Protein AF-A0A1S2L149-F1 (afdb_monomer_lite)

Sequence (132 aa):
MSFYVQAHRLEKPKQAYPTKEELATLILNGNDSEHNSLVIDFDGKAHLIPLKGRMPNSLTGYAVRFETFGAENGYVGTEKSLNHLDHTYQCLLEGWLDHLVYGSTSYRDYSENEFTVEELLKQIENEINKYN

Foldseek 3Di:
DDDDDFADDQAFQLDLAEDLVLVVVQQQPDDLQFKWKWFAAPSRYIHIHGCVVHDLVVDDRTQEIEDIRHRPPLCGNDPVVCPCSLFRRQQRLVSVLCCLVPRHRYYGHGHPPPDDPVVSSVSSVVSSVVHD

Secondary structure (DSSP, 8-state):
----------S--SSSS--HHHHHHHHHT--TTS-EEEEE-TTS-EEEEE-TT--GGG--S-SEEEEEE-TTSSSSSSGGGGGGHHHHHHHHHHHHHHHHHH---EEESS---SS-HHHHHHHHHHHHTT--

pLDDT: mean 90.54, std 8.72, range [52.78, 97.62]

Radius of gyration: 14.85 Å; chains: 1; bounding box: 51×28×38 Å

Structure (mmCIF, N/CA/C/O backbone):
data_AF-A0A1S2L149-F1
#
_entry.id   AF-A0A1S2L149-F1
#
loop_
_atom_site.group_PDB
_atom_site.id
_atom_site.type_symbol
_atom_site.label_atom_id
_atom_site.label_alt_id
_atom_site.label_comp_id
_atom_site.label_asym_id
_atom_site.label_entity_id
_atom_site.label_seq_id
_atom_site.pdbx_PDB_ins_code
_atom_site.Cartn_x
_atom_site.Cartn_y
_atom_site.Cartn_z
_atom_site.occupancy
_atom_site.B_iso_or_equiv
_atom_site.auth_seq_id
_atom_site.auth_comp_id
_atom_site.auth_asym_id
_atom_site.auth_atom_id
_atom_site.pdbx_PDB_model_num
ATOM 1 N N . MET A 1 1 ? -34.639 -2.900 -8.632 1.00 52.78 1 MET A N 1
ATOM 2 C CA . MET A 1 1 ? -34.197 -2.757 -7.232 1.00 52.78 1 MET A CA 1
ATOM 3 C C . MET A 1 1 ? -32.867 -3.478 -7.131 1.00 52.78 1 MET A C 1
ATOM 5 O O . MET A 1 1 ? -32.844 -4.692 -7.272 1.00 52.78 1 MET A O 1
ATOM 9 N N . SER A 1 2 ? -31.768 -2.736 -7.074 1.00 69.06 2 SER A N 1
ATOM 10 C CA . SER A 1 2 ? -30.414 -3.276 -6.927 1.00 69.06 2 SER A CA 1
ATOM 11 C C . SER A 1 2 ? -30.057 -3.288 -5.443 1.00 69.06 2 SER A C 1
ATOM 13 O O . SER A 1 2 ? -30.358 -2.331 -4.734 1.00 69.06 2 SER A O 1
ATOM 15 N N . PHE A 1 3 ? -29.451 -4.371 -4.966 1.00 61.25 3 PHE A N 1
ATOM 16 C CA . PHE A 1 3 ? -28.804 -4.414 -3.657 1.00 61.25 3 PHE A CA 1
ATOM 17 C C . PHE A 1 3 ? -27.294 -4.525 -3.875 1.00 61.25 3 PHE A C 1
ATOM 19 O O . PHE A 1 3 ? -26.854 -5.144 -4.844 1.00 61.25 3 PHE A O 1
ATOM 26 N N . TYR A 1 4 ? -26.517 -3.907 -2.990 1.00 60.16 4 TYR A N 1
ATOM 27 C CA . TYR A 1 4 ? -25.062 -4.008 -2.979 1.00 60.16 4 TYR A CA 1
ATOM 28 C C . TYR A 1 4 ? -24.659 -4.864 -1.784 1.00 60.16 4 TYR A C 1
ATOM 30 O O . TYR A 1 4 ? -25.157 -4.672 -0.676 1.00 60.16 4 TYR A O 1
ATOM 38 N N . VAL A 1 5 ? -23.800 -5.849 -2.028 1.00 63.09 5 VAL A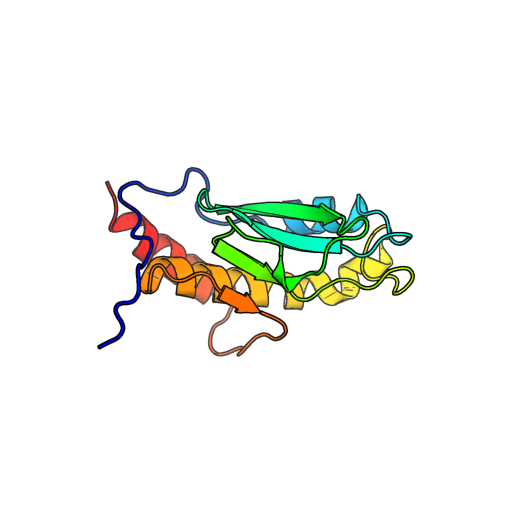 N 1
ATOM 39 C CA . VAL A 1 5 ? -23.187 -6.658 -0.974 1.00 63.09 5 VAL A CA 1
ATOM 40 C C . VAL A 1 5 ? -21.897 -5.957 -0.578 1.00 63.09 5 VAL A C 1
ATOM 42 O O . VAL A 1 5 ? -21.037 -5.735 -1.428 1.00 63.09 5 VAL A O 1
ATOM 45 N N . GLN A 1 6 ? -21.780 -5.599 0.697 1.00 65.94 6 GLN A N 1
ATOM 46 C CA . GLN A 1 6 ? -20.625 -4.904 1.250 1.00 65.94 6 GLN A CA 1
ATOM 47 C C . GLN A 1 6 ? -19.926 -5.822 2.243 1.00 65.94 6 GLN A C 1
ATOM 49 O O . GLN A 1 6 ? -20.566 -6.411 3.117 1.00 65.94 6 GLN A O 1
ATOM 54 N N . ALA A 1 7 ? -18.617 -5.991 2.072 1.00 63.06 7 ALA A N 1
ATOM 55 C CA . ALA A 1 7 ? -17.823 -6.740 3.027 1.00 63.06 7 ALA A CA 1
ATOM 56 C C . ALA A 1 7 ? -17.709 -5.906 4.308 1.00 63.06 7 ALA A C 1
ATOM 58 O O . ALA A 1 7 ? -17.254 -4.768 4.273 1.00 63.06 7 ALA A O 1
ATOM 59 N N . HIS A 1 8 ? -18.125 -6.466 5.439 1.00 67.06 8 HIS A N 1
ATOM 60 C CA . HIS A 1 8 ? -17.903 -5.851 6.742 1.00 67.06 8 HIS A CA 1
ATOM 61 C C . HIS A 1 8 ? -16.946 -6.713 7.549 1.00 67.06 8 HIS A C 1
ATOM 63 O O . HIS A 1 8 ? -17.108 -7.931 7.654 1.00 67.06 8 HIS A O 1
ATOM 69 N N . ARG A 1 9 ? -15.928 -6.057 8.100 1.00 79.31 9 ARG A N 1
ATOM 70 C CA . ARG A 1 9 ? -14.941 -6.673 8.974 1.00 79.31 9 ARG A CA 1
ATOM 71 C C . ARG A 1 9 ? -15.588 -7.004 10.322 1.00 79.31 9 ARG A C 1
ATOM 73 O O . ARG A 1 9 ? -16.294 -6.175 10.885 1.00 79.31 9 ARG A O 1
ATOM 80 N N . LEU A 1 10 ? -15.344 -8.213 10.825 1.00 81.06 10 LEU A N 1
ATOM 81 C CA . LEU A 1 10 ? -15.804 -8.656 12.151 1.00 81.06 10 LEU A CA 1
ATOM 82 C C . LEU A 1 10 ? -14.686 -8.624 13.202 1.00 81.06 10 LEU A C 1
ATOM 84 O O . LEU A 1 10 ? -14.963 -8.476 14.387 1.00 81.06 10 LEU A O 1
ATOM 88 N N . GLU A 1 11 ? -13.435 -8.741 12.760 1.00 87.50 11 GLU A N 1
ATOM 89 C CA . GLU A 1 11 ? -12.244 -8.888 13.602 1.00 87.50 11 GLU A CA 1
ATOM 90 C C . GLU A 1 11 ? -11.155 -7.916 13.149 1.00 87.50 11 GLU A C 1
ATOM 92 O O . GLU A 1 11 ? -11.096 -7.561 11.968 1.00 87.50 11 GLU A O 1
ATOM 97 N N . LYS A 1 12 ? -10.257 -7.513 14.054 1.00 90.12 12 LYS A N 1
ATOM 98 C CA . LYS A 1 12 ? -9.112 -6.661 13.695 1.00 90.12 12 LYS A CA 1
ATOM 99 C C . LYS A 1 12 ? -8.282 -7.270 12.552 1.00 90.12 12 LYS A C 1
ATOM 101 O O . LYS A 1 12 ? -8.097 -8.487 12.515 1.00 90.12 12 LYS A O 1
ATOM 106 N N . PRO A 1 13 ? -7.754 -6.449 11.622 1.00 92.12 13 PRO A N 1
ATOM 107 C CA . PRO A 1 13 ? -6.775 -6.939 10.661 1.00 92.12 13 PRO A CA 1
ATOM 108 C C . PRO A 1 13 ? -5.540 -7.456 11.410 1.00 92.12 13 PRO A C 1
ATOM 110 O O . PRO A 1 13 ? -5.158 -6.910 12.448 1.00 92.12 13 PRO A O 1
ATOM 113 N N . LYS A 1 14 ? -4.906 -8.510 10.889 1.00 93.44 14 LYS A N 1
ATOM 114 C CA . LYS A 1 14 ? -3.701 -9.087 11.514 1.00 93.44 14 LYS A CA 1
ATOM 115 C C . LYS A 1 14 ? -2.544 -8.096 11.559 1.00 93.44 14 LYS A C 1
ATOM 117 O O . LYS A 1 14 ? -1.718 -8.157 12.466 1.00 93.44 14 LYS A O 1
ATOM 122 N N . GLN A 1 15 ? -2.491 -7.210 10.574 1.00 94.12 15 GLN A N 1
ATOM 123 C CA . GLN A 1 15 ? -1.558 -6.106 10.492 1.00 94.12 15 GLN A CA 1
ATOM 124 C C . GLN A 1 15 ? -2.349 -4.802 10.412 1.00 94.12 15 GLN A C 1
ATOM 126 O O . GLN A 1 15 ? -3.294 -4.690 9.638 1.00 94.12 15 GLN A O 1
ATOM 131 N N . ALA A 1 16 ? -1.982 -3.807 11.222 1.00 93.44 16 ALA A N 1
ATOM 132 C CA . ALA A 1 16 ? -2.744 -2.564 11.257 1.00 93.44 16 ALA A CA 1
ATOM 133 C C . ALA A 1 16 ? -2.677 -1.809 9.921 1.00 93.44 16 ALA A C 1
ATOM 135 O O . ALA A 1 16 ? -3.686 -1.315 9.427 1.00 93.44 16 ALA A O 1
ATOM 136 N N . TYR A 1 17 ? -1.486 -1.750 9.335 1.00 95.56 17 TYR A N 1
ATOM 137 C CA . TYR A 1 17 ? -1.205 -1.167 8.030 1.00 95.56 17 TYR A CA 1
ATOM 138 C C . TYR A 1 17 ? 0.166 -1.669 7.549 1.00 95.56 17 TYR A C 1
ATOM 140 O O . TYR A 1 17 ? 1.003 -2.045 8.383 1.00 95.56 17 TYR A O 1
ATOM 148 N N . PRO A 1 18 ? 0.424 -1.688 6.231 1.00 95.88 18 PRO A N 1
ATOM 149 C CA . PRO A 1 18 ? 1.751 -1.989 5.705 1.00 95.88 18 PRO A CA 1
ATOM 150 C C . PRO A 1 18 ? 2.748 -0.899 6.102 1.00 95.88 18 PRO A C 1
ATOM 152 O O . PRO A 1 18 ? 2.376 0.270 6.175 1.00 95.88 18 PRO A O 1
ATOM 155 N N . THR A 1 19 ? 4.011 -1.251 6.345 1.00 96.69 19 THR A N 1
ATOM 156 C CA . THR A 1 19 ? 5.051 -0.239 6.588 1.00 96.69 19 THR A CA 1
ATOM 157 C C . THR A 1 19 ? 5.623 0.297 5.278 1.00 96.69 19 THR A C 1
ATOM 159 O O . THR A 1 19 ? 5.550 -0.339 4.220 1.00 96.69 19 THR A O 1
ATOM 162 N N . LYS A 1 20 ? 6.243 1.478 5.336 1.00 96.31 20 LYS A N 1
ATOM 163 C CA . LYS A 1 20 ? 6.904 2.068 4.168 1.00 96.31 20 LYS A CA 1
ATOM 164 C C . LYS A 1 20 ? 8.094 1.218 3.708 1.00 96.31 20 LYS A C 1
ATOM 166 O O . LYS A 1 20 ? 8.330 1.083 2.510 1.00 96.31 20 LYS A O 1
ATOM 171 N N . GLU A 1 21 ? 8.809 0.598 4.644 1.00 96.50 21 GLU A N 1
ATOM 172 C CA . GLU A 1 21 ? 9.931 -0.308 4.380 1.00 96.50 21 GLU A CA 1
ATOM 173 C C . GLU A 1 21 ? 9.475 -1.615 3.716 1.00 96.50 21 GLU A C 1
ATOM 175 O O . GLU A 1 21 ? 10.147 -2.121 2.813 1.00 96.50 21 GLU A O 1
ATOM 180 N N . GLU A 1 22 ? 8.321 -2.156 4.123 1.00 96.69 22 GLU A N 1
ATOM 181 C CA . GLU A 1 22 ? 7.702 -3.309 3.463 1.00 96.69 22 GLU A CA 1
ATOM 182 C C . GLU A 1 22 ? 7.350 -2.978 2.011 1.00 96.69 22 GLU A C 1
ATOM 184 O O . GLU A 1 22 ? 7.704 -3.739 1.108 1.00 96.69 22 GLU A O 1
ATOM 189 N N . LEU A 1 23 ? 6.731 -1.819 1.763 1.00 96.56 23 LEU A N 1
ATOM 190 C CA . LEU A 1 23 ? 6.446 -1.344 0.405 1.00 96.56 23 LEU A CA 1
ATOM 191 C C . LEU A 1 23 ? 7.717 -1.175 -0.425 1.00 96.56 23 LEU A C 1
ATOM 193 O O . LEU A 1 23 ? 7.759 -1.636 -1.564 1.00 96.56 23 LEU A O 1
ATOM 197 N N . ALA A 1 24 ? 8.751 -0.545 0.136 1.00 96.88 24 ALA A N 1
ATOM 198 C CA . ALA A 1 24 ? 10.026 -0.370 -0.549 1.00 96.88 24 ALA A CA 1
ATOM 199 C C . ALA A 1 24 ? 10.6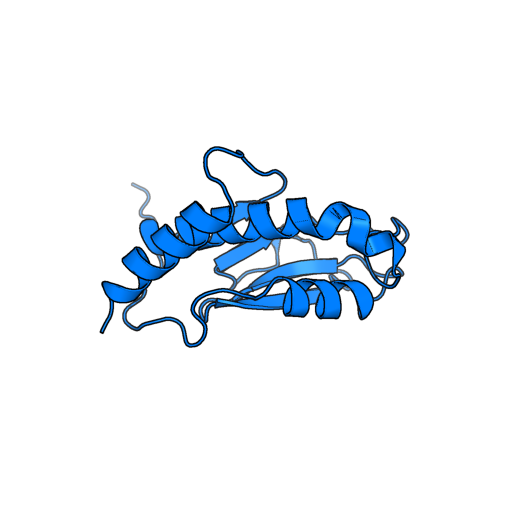16 -1.728 -0.947 1.00 96.88 24 ALA A C 1
ATOM 201 O O . ALA A 1 24 ? 11.008 -1.926 -2.093 1.00 96.88 24 ALA A O 1
ATOM 202 N N . THR A 1 25 ? 10.589 -2.698 -0.031 1.00 97.00 25 THR A N 1
ATOM 203 C CA . THR A 1 25 ? 11.070 -4.063 -0.279 1.00 97.00 25 THR A CA 1
ATOM 204 C C . THR A 1 25 ? 10.270 -4.752 -1.385 1.00 97.00 25 THR A C 1
ATOM 206 O O . THR A 1 25 ? 10.851 -5.408 -2.248 1.00 97.00 25 THR A O 1
ATOM 209 N N . LEU A 1 26 ? 8.942 -4.601 -1.396 1.00 97.06 26 LEU A N 1
ATOM 210 C CA . LEU A 1 26 ? 8.082 -5.148 -2.448 1.00 97.06 26 LEU A CA 1
ATOM 211 C C . LEU A 1 26 ? 8.392 -4.525 -3.814 1.00 97.06 26 LEU A C 1
ATOM 213 O O . LEU A 1 26 ? 8.527 -5.256 -4.792 1.00 97.06 26 LEU A O 1
ATOM 217 N N . ILE A 1 27 ? 8.537 -3.199 -3.873 1.00 96.00 27 ILE A N 1
ATOM 218 C CA . ILE A 1 27 ? 8.838 -2.455 -5.103 1.00 96.00 27 ILE A CA 1
ATOM 219 C C . ILE A 1 27 ? 10.219 -2.839 -5.643 1.00 96.00 27 ILE A C 1
ATOM 221 O O . ILE A 1 27 ? 10.339 -3.143 -6.828 1.00 96.00 27 ILE A O 1
ATOM 225 N N . LEU A 1 28 ? 11.248 -2.885 -4.790 1.00 96.25 28 LEU A N 1
ATOM 226 C CA . LEU A 1 28 ? 12.613 -3.261 -5.178 1.00 96.25 28 LEU A CA 1
ATOM 227 C C . LEU A 1 28 ? 12.705 -4.701 -5.687 1.00 96.25 28 LEU A C 1
ATOM 229 O O . LEU A 1 28 ? 13.441 -4.970 -6.631 1.00 96.25 28 LEU A O 1
ATOM 233 N N . ASN A 1 29 ? 11.945 -5.619 -5.089 1.00 95.44 29 ASN A N 1
ATOM 234 C CA . ASN A 1 29 ? 11.913 -7.024 -5.499 1.00 95.44 29 ASN A CA 1
ATOM 235 C C . ASN A 1 29 ? 10.970 -7.292 -6.686 1.00 95.44 29 ASN A C 1
ATOM 237 O O . ASN A 1 29 ? 10.828 -8.442 -7.109 1.00 95.44 29 ASN A O 1
ATOM 241 N N . GLY A 1 30 ? 10.295 -6.263 -7.204 1.00 93.88 30 GLY A N 1
ATOM 242 C CA . GLY A 1 30 ? 9.383 -6.389 -8.333 1.00 93.88 30 GLY A CA 1
ATOM 243 C C . GLY A 1 30 ? 10.096 -6.687 -9.651 1.00 93.88 30 GLY A C 1
ATOM 244 O O . GLY A 1 30 ? 11.251 -6.325 -9.859 1.00 93.88 30 GLY A O 1
ATOM 245 N N . ASN A 1 31 ? 9.387 -7.343 -10.569 1.00 93.44 31 ASN A N 1
ATOM 246 C CA . ASN A 1 31 ? 9.887 -7.617 -11.912 1.00 93.44 31 ASN A CA 1
ATOM 247 C C . ASN A 1 31 ? 9.317 -6.596 -12.904 1.00 93.44 31 ASN A C 1
ATOM 249 O O . ASN A 1 31 ? 8.151 -6.698 -13.281 1.00 93.44 31 ASN A O 1
ATOM 253 N N . ASP A 1 32 ? 10.148 -5.657 -13.354 1.00 94.19 32 ASP A N 1
ATOM 254 C CA . ASP A 1 32 ? 9.742 -4.591 -14.282 1.00 94.19 32 ASP A CA 1
ATOM 255 C C . ASP A 1 32 ? 9.438 -5.103 -15.698 1.00 94.19 32 ASP A C 1
ATOM 257 O O . ASP A 1 32 ? 8.779 -4.421 -16.464 1.00 94.19 32 ASP A O 1
ATOM 261 N N . SER A 1 33 ? 9.835 -6.328 -16.064 1.00 93.12 33 SER A N 1
ATOM 262 C CA . SER A 1 33 ? 9.430 -6.916 -17.358 1.00 93.12 33 SER A CA 1
ATOM 263 C C . SER A 1 33 ? 7.954 -7.342 -17.408 1.00 93.12 33 SER A C 1
ATOM 265 O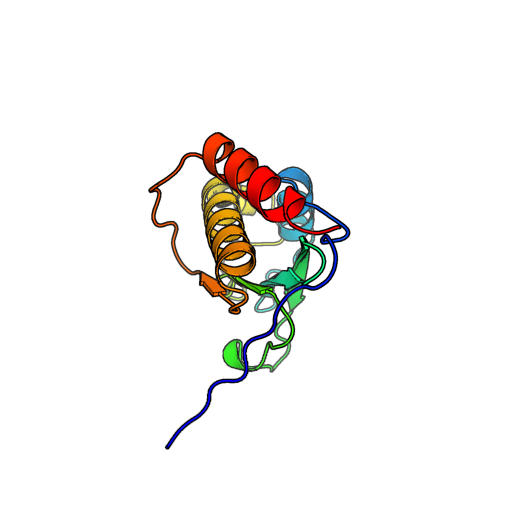 O . SER A 1 33 ? 7.457 -7.757 -18.455 1.00 93.12 33 SER A O 1
ATOM 267 N N . GLU A 1 34 ? 7.240 -7.258 -16.283 1.00 92.94 34 GLU A N 1
ATOM 268 C CA . GLU A 1 34 ? 5.830 -7.611 -16.163 1.00 92.94 34 GLU A CA 1
ATOM 269 C C . GLU A 1 34 ? 5.009 -6.405 -15.692 1.00 92.94 34 GLU A C 1
ATOM 271 O O . GLU A 1 34 ? 5.497 -5.519 -14.996 1.00 92.94 34 GLU A O 1
ATOM 276 N N . HIS A 1 35 ? 3.720 -6.385 -16.033 1.00 94.25 35 HIS A N 1
ATOM 277 C CA . HIS A 1 35 ? 2.784 -5.471 -15.386 1.00 94.25 35 HIS A CA 1
ATOM 278 C C . HIS A 1 35 ? 2.564 -5.920 -13.941 1.00 94.25 35 HIS A C 1
ATOM 280 O O . HIS A 1 35 ? 2.260 -7.092 -13.708 1.00 94.25 35 HIS A O 1
ATOM 286 N N . ASN A 1 36 ? 2.654 -5.003 -12.983 1.00 95.44 36 ASN A N 1
ATOM 287 C CA . ASN A 1 36 ? 2.478 -5.304 -11.564 1.00 95.44 36 ASN A CA 1
ATOM 288 C C . ASN A 1 36 ? 1.341 -4.469 -10.969 1.00 95.44 36 ASN A C 1
ATOM 290 O O . ASN A 1 36 ? 1.119 -3.328 -11.363 1.00 95.44 36 ASN A O 1
ATOM 294 N N . SER A 1 37 ? 0.626 -5.025 -9.996 1.00 95.50 37 SER A N 1
ATOM 295 C CA . SER A 1 37 ? -0.361 -4.296 -9.203 1.00 95.50 37 SER A CA 1
ATOM 296 C C . SER A 1 37 ? -0.003 -4.406 -7.731 1.00 95.50 37 SER A C 1
ATOM 298 O O . SER A 1 37 ? 0.150 -5.507 -7.199 1.00 95.50 37 SER A O 1
ATOM 300 N N . LEU A 1 38 ? 0.150 -3.254 -7.088 1.00 96.81 38 LEU A N 1
ATOM 301 C CA . LEU A 1 38 ? 0.347 -3.165 -5.652 1.00 96.81 38 LEU A CA 1
ATOM 302 C C . LEU A 1 38 ? -1.021 -3.171 -4.966 1.00 96.81 38 LEU A C 1
ATOM 304 O O . LEU A 1 38 ? -1.910 -2.400 -5.326 1.00 96.81 38 LEU A O 1
ATOM 308 N N . VAL A 1 39 ? -1.203 -4.068 -4.004 1.00 96.88 39 VAL A N 1
ATOM 309 C CA . VAL A 1 39 ? -2.488 -4.290 -3.332 1.00 96.88 39 VAL A CA 1
ATOM 310 C C . VAL A 1 39 ? -2.320 -4.388 -1.825 1.00 96.88 39 VAL A C 1
ATOM 312 O O . VAL A 1 39 ? -1.262 -4.796 -1.353 1.00 96.88 39 VAL A O 1
ATOM 315 N N . ILE A 1 40 ? -3.381 -4.075 -1.082 1.00 97.12 40 ILE A N 1
ATOM 316 C CA . ILE A 1 40 ? -3.515 -4.400 0.344 1.00 97.12 40 ILE A CA 1
ATOM 317 C C . ILE A 1 40 ? -4.611 -5.451 0.479 1.00 97.12 40 ILE A C 1
ATOM 319 O O . ILE A 1 40 ? -5.724 -5.265 -0.020 1.00 97.12 40 ILE A O 1
ATOM 323 N N . ASP A 1 41 ? -4.300 -6.575 1.117 1.00 95.00 41 ASP A N 1
ATOM 324 C CA . ASP A 1 41 ? -5.287 -7.612 1.408 1.00 95.00 41 ASP A CA 1
ATOM 325 C C . ASP A 1 41 ? -6.227 -7.221 2.562 1.00 95.00 41 ASP A C 1
ATOM 327 O O . ASP A 1 41 ? -6.078 -6.191 3.217 1.00 95.00 41 ASP A O 1
ATOM 331 N N . PHE A 1 42 ? -7.231 -8.053 2.832 1.00 93.19 42 PHE A N 1
ATOM 332 C CA . PHE A 1 42 ? -8.148 -7.803 3.944 1.00 93.19 42 PHE A CA 1
ATOM 333 C C . PHE A 1 42 ? -7.508 -7.999 5.328 1.00 93.19 42 PHE A C 1
ATOM 335 O O . PHE A 1 42 ? -8.177 -7.750 6.322 1.00 93.19 42 PHE A O 1
ATOM 342 N N . ASP A 1 43 ? -6.251 -8.411 5.444 1.00 93.75 43 ASP A N 1
ATOM 343 C CA . ASP A 1 43 ? -5.534 -8.507 6.718 1.00 93.75 43 ASP A CA 1
ATOM 344 C C . ASP A 1 43 ? -4.573 -7.326 6.940 1.00 93.75 43 ASP A C 1
ATOM 346 O O . ASP A 1 43 ? -3.875 -7.304 7.955 1.00 93.75 43 ASP A O 1
ATOM 350 N N . GLY A 1 44 ? -4.575 -6.334 6.039 1.00 94.06 44 GLY A N 1
ATOM 351 C CA . GLY A 1 44 ? -3.758 -5.123 6.134 1.00 94.06 44 GLY A CA 1
ATOM 352 C C . GLY A 1 44 ? -2.331 -5.296 5.614 1.00 94.06 44 GLY A C 1
ATOM 353 O O . GLY A 1 44 ? -1.490 -4.430 5.849 1.00 94.06 44 GLY A O 1
ATOM 354 N N . LYS A 1 45 ? -2.038 -6.393 4.906 1.00 96.56 45 LYS A N 1
ATOM 355 C CA . LYS A 1 45 ? -0.710 -6.668 4.353 1.00 96.56 45 LYS A CA 1
ATOM 356 C C . LYS A 1 45 ? -0.621 -6.249 2.888 1.00 96.56 45 LYS A C 1
ATOM 358 O O . LYS A 1 45 ? -1.507 -6.551 2.085 1.00 96.56 45 LYS A O 1
ATOM 363 N N . ALA A 1 46 ? 0.482 -5.589 2.533 1.00 97.62 46 ALA A N 1
ATOM 364 C CA . ALA A 1 46 ? 0.776 -5.218 1.155 1.00 97.62 46 ALA A CA 1
ATOM 365 C C . ALA A 1 46 ? 1.370 -6.387 0.352 1.00 97.62 46 ALA A C 1
ATOM 367 O O . ALA A 1 46 ? 2.171 -7.174 0.863 1.00 97.62 46 ALA A O 1
ATOM 368 N N . HIS A 1 47 ? 1.013 -6.466 -0.931 1.00 97.38 47 HIS A N 1
ATOM 369 C CA . HIS A 1 47 ? 1.554 -7.434 -1.886 1.00 97.38 47 HIS A CA 1
ATOM 370 C C . HIS A 1 47 ? 1.777 -6.780 -3.245 1.00 97.38 47 HIS A C 1
ATOM 372 O O . HIS A 1 47 ? 0.967 -5.966 -3.684 1.00 97.38 47 HIS A O 1
ATOM 378 N N . LEU A 1 48 ? 2.833 -7.192 -3.944 1.00 96.75 48 LEU A N 1
ATOM 379 C CA . LEU A 1 48 ? 3.048 -6.849 -5.347 1.00 96.75 48 LEU A CA 1
ATOM 380 C C . LEU A 1 48 ? 2.681 -8.056 -6.216 1.00 96.75 48 LEU A C 1
ATOM 382 O O . LEU A 1 48 ? 3.340 -9.094 -6.158 1.00 96.75 48 LEU A O 1
ATOM 386 N N . ILE A 1 49 ? 1.600 -7.936 -6.988 1.00 95.94 49 ILE A N 1
ATOM 387 C CA . ILE A 1 49 ? 1.038 -9.036 -7.773 1.00 95.94 49 ILE A CA 1
ATOM 388 C C . ILE A 1 49 ? 1.343 -8.834 -9.262 1.00 95.94 49 ILE A C 1
ATOM 390 O O . ILE A 1 49 ? 0.884 -7.847 -9.842 1.00 95.94 49 ILE A O 1
ATOM 394 N N . PRO A 1 50 ? 2.037 -9.774 -9.924 1.00 94.44 50 PRO A N 1
ATOM 395 C CA . PRO A 1 50 ? 2.236 -9.712 -11.364 1.00 94.44 50 PRO A CA 1
ATOM 396 C C . PRO A 1 50 ? 0.943 -10.053 -12.119 1.00 94.44 50 PRO A C 1
ATOM 398 O O . PRO A 1 50 ? 0.276 -11.058 -11.853 1.00 94.44 50 PRO A O 1
ATOM 401 N N . LEU A 1 51 ? 0.600 -9.247 -13.121 1.00 91.94 51 LEU A N 1
ATOM 402 C CA . LEU A 1 51 ? -0.637 -9.335 -13.900 1.00 91.94 51 LEU A CA 1
ATOM 403 C C . LEU A 1 51 ? -0.503 -10.229 -15.144 1.00 91.94 51 LEU A C 1
ATOM 405 O O . LEU A 1 51 ? -1.120 -9.943 -16.163 1.00 91.94 51 LEU A O 1
ATOM 409 N N . LYS A 1 52 ? 0.285 -11.312 -15.084 1.00 88.12 52 LYS A N 1
ATOM 410 C CA . LYS A 1 52 ? 0.620 -12.241 -16.193 1.00 88.12 52 LYS A CA 1
ATOM 411 C C . LYS A 1 52 ? -0.578 -12.618 -17.089 1.00 88.12 52 LYS A C 1
ATOM 413 O O . LYS A 1 52 ? -1.245 -13.624 -16.850 1.00 88.12 52 LYS A O 1
ATOM 418 N N . GLY A 1 53 ? -0.863 -11.813 -18.114 1.00 78.81 53 GLY A N 1
ATOM 419 C CA . GLY A 1 53 ? -2.020 -11.983 -19.003 1.00 78.81 53 GLY A CA 1
ATOM 420 C C . GLY A 1 53 ? -3.396 -11.738 -18.359 1.00 78.81 53 GLY A C 1
ATOM 421 O O . GLY A 1 53 ? -4.412 -12.101 -18.949 1.00 78.81 53 GLY A O 1
ATOM 422 N N . ARG A 1 54 ? -3.458 -11.148 -17.160 1.00 84.31 54 ARG A N 1
ATOM 423 C CA . ARG A 1 54 ? -4.701 -10.799 -16.457 1.00 84.31 54 ARG A CA 1
ATOM 424 C C . ARG A 1 54 ? -5.002 -9.319 -16.636 1.00 84.31 54 ARG A C 1
ATOM 426 O O . ARG A 1 54 ? -4.119 -8.478 -16.508 1.00 84.31 54 ARG A O 1
ATOM 433 N N . MET A 1 55 ? -6.270 -8.985 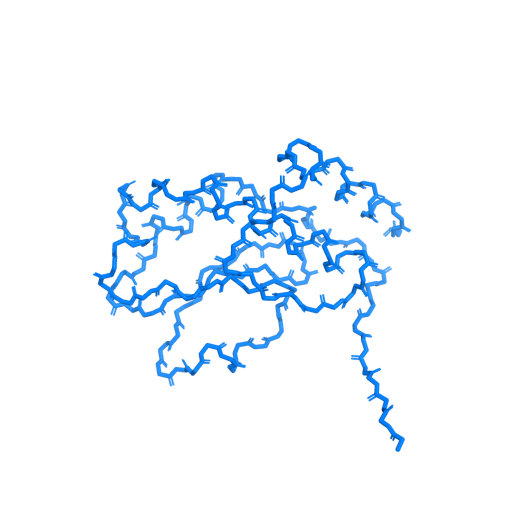-16.861 1.00 85.00 55 MET A N 1
ATOM 434 C CA . MET A 1 55 ? -6.692 -7.584 -16.831 1.00 85.00 55 MET A CA 1
ATOM 435 C C . MET A 1 55 ? -6.601 -7.050 -15.391 1.00 85.00 55 MET A C 1
ATOM 437 O O . MET A 1 55 ? -7.064 -7.748 -14.486 1.00 85.00 55 MET A O 1
ATOM 441 N N . PRO A 1 56 ? -6.112 -5.822 -15.145 1.00 83.44 56 PRO A N 1
ATOM 442 C CA . PRO A 1 56 ? -6.040 -5.254 -13.792 1.00 83.44 56 PRO A CA 1
ATOM 443 C C . PRO A 1 56 ? -7.377 -5.304 -13.035 1.00 83.44 56 PRO A C 1
ATOM 445 O O . PRO A 1 56 ? -7.435 -5.639 -11.855 1.00 83.44 56 PRO A O 1
ATOM 448 N N . ASN A 1 57 ? -8.482 -5.074 -13.751 1.00 82.19 57 ASN A N 1
ATOM 449 C CA . ASN A 1 57 ? -9.841 -5.096 -13.203 1.00 82.19 57 ASN A CA 1
ATOM 450 C C . ASN A 1 57 ? -10.339 -6.494 -12.806 1.00 82.19 57 ASN A C 1
ATOM 452 O O . ASN A 1 57 ? -11.354 -6.600 -12.127 1.00 82.19 57 ASN A O 1
ATOM 456 N N . SER A 1 58 ? -9.635 -7.556 -13.206 1.00 86.00 58 SER A N 1
ATOM 457 C CA . SER A 1 58 ? -9.940 -8.928 -12.778 1.00 86.00 58 SER A CA 1
ATOM 458 C C . SER A 1 58 ? -9.320 -9.288 -11.423 1.00 86.00 58 SER A C 1
ATOM 460 O O . SER A 1 58 ? -9.641 -10.336 -10.866 1.00 86.00 58 SER A O 1
ATOM 462 N N . LEU A 1 59 ? -8.440 -8.436 -10.880 1.00 88.00 59 LEU A N 1
ATOM 463 C CA . LEU A 1 59 ? -7.824 -8.640 -9.575 1.00 88.00 59 LEU A CA 1
ATOM 464 C C . LEU A 1 59 ? -8.823 -8.277 -8.464 1.00 88.00 59 LEU A C 1
ATOM 466 O O . LEU A 1 59 ? -9.014 -7.108 -8.136 1.00 88.00 59 LEU A O 1
ATOM 470 N N . THR A 1 60 ? -9.482 -9.297 -7.917 1.00 86.94 60 THR A N 1
ATOM 471 C CA . THR A 1 60 ? -10.458 -9.200 -6.818 1.00 86.94 60 THR A CA 1
ATOM 472 C C . THR A 1 60 ? -9.911 -9.821 -5.534 1.00 86.94 60 THR A C 1
ATOM 474 O O . THR A 1 60 ? -8.972 -10.610 -5.588 1.00 86.94 60 THR A O 1
ATOM 477 N N . GLY A 1 61 ? -10.551 -9.553 -4.393 1.00 88.06 61 GLY A N 1
ATOM 478 C CA . GLY A 1 61 ? -10.169 -10.159 -3.109 1.00 88.06 61 GLY A CA 1
ATOM 479 C C . GLY A 1 61 ? -9.122 -9.362 -2.327 1.00 88.06 61 GLY A C 1
ATOM 480 O O . GLY A 1 61 ? -8.455 -9.917 -1.460 1.00 88.06 61 GLY A O 1
ATOM 481 N N . TYR A 1 62 ? -8.995 -8.072 -2.634 1.00 93.31 62 TYR A N 1
ATOM 482 C CA . TYR A 1 62 ? -8.103 -7.138 -1.960 1.00 93.31 62 TYR A CA 1
ATOM 483 C C . TYR A 1 62 ? -8.899 -5.920 -1.498 1.00 93.31 62 TYR A C 1
ATOM 485 O O . TYR A 1 62 ? -9.848 -5.508 -2.168 1.00 93.31 62 TYR A O 1
ATOM 493 N N . ALA A 1 63 ? -8.510 -5.361 -0.358 1.00 94.00 63 ALA A N 1
ATOM 494 C CA . ALA A 1 63 ? -9.099 -4.155 0.200 1.00 94.00 63 ALA A CA 1
ATOM 495 C C . ALA A 1 63 ? -8.732 -2.922 -0.627 1.00 94.00 63 ALA A C 1
ATOM 497 O O . ALA A 1 63 ? -9.591 -2.090 -0.906 1.00 94.00 63 ALA A O 1
ATOM 498 N N . VAL A 1 64 ? -7.473 -2.836 -1.057 1.00 95.75 64 VAL A N 1
ATOM 499 C CA . VAL A 1 64 ? -6.959 -1.719 -1.855 1.00 95.75 64 VAL A CA 1
ATOM 500 C C . VAL A 1 64 ? -6.224 -2.262 -3.065 1.00 95.75 64 VAL A C 1
ATOM 502 O O . VAL A 1 64 ? -5.449 -3.212 -2.945 1.00 95.75 64 VAL A O 1
ATOM 505 N N . ARG A 1 65 ? -6.436 -1.638 -4.221 1.00 95.56 65 ARG A N 1
ATOM 506 C CA . ARG A 1 65 ? -5.637 -1.842 -5.428 1.00 95.56 65 ARG A CA 1
ATOM 507 C C . ARG A 1 65 ? -5.101 -0.500 -5.902 1.00 95.56 65 ARG A C 1
ATOM 509 O O . ARG A 1 65 ? -5.885 0.386 -6.233 1.00 95.56 65 ARG A O 1
ATOM 516 N N . PHE A 1 66 ? -3.786 -0.369 -5.966 1.00 95.50 66 PHE A N 1
ATOM 517 C CA . PHE A 1 66 ? -3.147 0.791 -6.567 1.00 95.50 66 PHE A CA 1
ATOM 518 C C . PHE A 1 66 ? -3.155 0.698 -8.102 1.00 95.50 66 PHE A C 1
ATOM 520 O O . PHE A 1 66 ? -3.469 -0.362 -8.668 1.00 95.50 66 PHE A O 1
ATOM 527 N N . GLU A 1 67 ? -2.812 1.790 -8.786 1.00 93.62 67 GLU A N 1
ATOM 528 C CA . GLU A 1 67 ? -2.638 1.776 -10.233 1.00 93.62 67 GLU A CA 1
ATOM 529 C C . GLU A 1 67 ? -1.644 0.692 -10.668 1.00 93.62 67 GLU A C 1
ATOM 531 O O . GLU A 1 67 ? -0.822 0.179 -9.902 1.00 93.62 67 GLU A O 1
ATOM 536 N N . THR A 1 68 ? -1.757 0.294 -11.931 1.00 94.06 68 THR A N 1
ATOM 537 C CA . THR A 1 68 ? -0.859 -0.715 -12.486 1.00 94.06 68 THR A CA 1
ATOM 538 C C . THR A 1 68 ? 0.498 -0.094 -12.772 1.00 94.06 68 THR A C 1
ATOM 540 O O . THR A 1 68 ? 0.599 0.821 -13.585 1.00 94.06 68 THR A O 1
ATOM 543 N N . PHE A 1 69 ? 1.553 -0.666 -12.202 1.00 94.69 69 PHE A N 1
ATOM 544 C CA . PHE A 1 69 ? 2.907 -0.418 -12.672 1.00 94.69 69 PHE A CA 1
ATOM 545 C C . PHE A 1 69 ? 3.074 -1.112 -14.026 1.00 94.69 69 PHE A C 1
ATOM 547 O O . PHE A 1 69 ? 3.000 -2.341 -14.135 1.00 94.69 69 PHE A O 1
ATOM 554 N N . GLY A 1 70 ? 3.200 -0.304 -15.077 1.00 92.25 70 GLY A N 1
ATOM 555 C CA . GLY A 1 70 ? 3.406 -0.763 -16.443 1.00 92.25 70 GLY A CA 1
ATOM 556 C C . GLY A 1 70 ? 4.720 -1.528 -16.585 1.00 92.25 70 GLY A C 1
ATOM 557 O O . GLY A 1 70 ? 5.699 -1.169 -15.947 1.00 92.25 70 GLY A O 1
ATOM 558 N N . ALA A 1 71 ? 4.755 -2.553 -17.435 1.00 92.81 71 ALA A N 1
ATOM 559 C CA . ALA A 1 71 ? 6.018 -3.191 -17.777 1.00 92.81 71 ALA A CA 1
ATOM 560 C C . ALA A 1 71 ? 6.973 -2.161 -18.407 1.00 92.81 71 ALA A C 1
ATOM 562 O O . ALA A 1 71 ? 6.540 -1.314 -19.194 1.00 92.81 71 ALA A O 1
ATOM 563 N N . GLU A 1 72 ? 8.252 -2.259 -18.056 1.00 92.56 72 GLU A N 1
ATOM 564 C CA . GLU A 1 72 ? 9.371 -1.453 -18.551 1.00 92.56 72 GLU A CA 1
ATOM 565 C C . GLU A 1 72 ? 9.251 0.049 -18.242 1.00 92.56 72 GLU A C 1
ATOM 567 O O . GLU A 1 72 ? 9.904 0.879 -18.880 1.00 92.56 72 GLU A O 1
ATOM 572 N N . ASN A 1 73 ? 8.416 0.428 -17.267 1.00 92.12 73 ASN A N 1
ATOM 573 C CA . ASN A 1 73 ? 8.238 1.826 -16.880 1.00 92.12 73 ASN A CA 1
ATOM 574 C C . ASN A 1 73 ? 9.218 2.271 -15.775 1.00 92.12 73 ASN A C 1
ATOM 576 O O . ASN A 1 73 ? 9.294 3.466 -15.479 1.00 92.12 73 ASN A O 1
ATOM 580 N N . GLY A 1 74 ? 9.970 1.341 -15.175 1.00 91.25 74 GLY A N 1
ATOM 581 C CA . GLY A 1 74 ? 10.951 1.613 -14.126 1.00 91.25 74 GLY A CA 1
ATOM 582 C C . GLY A 1 74 ? 10.351 1.887 -12.743 1.00 91.25 74 GLY A C 1
ATOM 583 O O . GLY A 1 74 ? 11.078 2.307 -11.837 1.00 91.25 74 GLY A O 1
ATOM 584 N N . TYR A 1 75 ? 9.050 1.661 -12.545 1.00 91.62 75 TYR A N 1
ATOM 585 C CA . TYR A 1 75 ? 8.377 1.864 -11.256 1.00 91.62 75 TYR A CA 1
ATOM 586 C C . TYR A 1 75 ? 8.582 0.698 -10.287 1.00 91.62 75 TYR A C 1
ATOM 588 O O . TYR A 1 75 ? 8.223 0.841 -9.119 1.00 91.62 75 TYR A O 1
ATOM 596 N N . VAL A 1 76 ? 9.182 -0.414 -10.718 1.00 93.31 76 VAL A N 1
ATOM 597 C CA . VAL A 1 76 ? 9.584 -1.530 -9.850 1.00 93.31 76 VAL A CA 1
ATOM 598 C C . VAL A 1 76 ? 10.969 -2.070 -10.231 1.00 93.31 76 VAL A C 1
ATOM 600 O O . VAL A 1 76 ? 11.494 -1.780 -11.303 1.00 93.31 76 VAL A O 1
ATOM 603 N N . GLY A 1 77 ? 11.574 -2.869 -9.353 1.00 90.62 77 GLY A N 1
ATOM 604 C CA . GLY A 1 77 ? 12.776 -3.656 -9.649 1.00 90.62 77 GLY A CA 1
ATOM 605 C C . GLY A 1 77 ? 14.113 -2.917 -9.547 1.00 90.62 77 GLY A C 1
ATOM 606 O O . GLY A 1 77 ? 15.157 -3.525 -9.782 1.00 90.62 77 GLY A O 1
ATOM 607 N N . THR A 1 78 ? 14.126 -1.620 -9.214 1.00 88.50 78 THR A N 1
ATOM 608 C CA . THR A 1 78 ? 15.369 -0.839 -9.080 1.00 88.50 78 THR A CA 1
ATOM 609 C C . THR A 1 78 ? 15.298 0.197 -7.957 1.00 88.50 78 THR A C 1
ATOM 611 O O . THR A 1 78 ? 14.223 0.650 -7.591 1.00 88.50 78 THR A O 1
ATOM 614 N N . GLU A 1 79 ? 16.442 0.679 -7.464 1.00 83.12 79 GLU A N 1
ATOM 615 C CA . GLU A 1 79 ? 16.486 1.776 -6.474 1.00 83.12 79 GLU A CA 1
ATOM 616 C C . GLU A 1 79 ? 15.812 3.067 -6.971 1.00 83.12 79 GLU A C 1
ATOM 618 O O . GLU A 1 79 ? 15.189 3.794 -6.200 1.00 83.12 79 GLU A O 1
ATOM 623 N N . LYS A 1 80 ? 15.869 3.347 -8.283 1.00 81.44 80 LYS A N 1
ATOM 624 C CA . LYS A 1 80 ? 15.186 4.512 -8.881 1.00 81.44 80 LYS A CA 1
ATOM 625 C C . LYS A 1 80 ? 13.666 4.417 -8.764 1.00 81.44 80 LYS A C 1
ATOM 627 O O . LYS A 1 80 ? 12.987 5.441 -8.784 1.00 81.44 80 LYS A O 1
ATOM 632 N N . SER A 1 81 ? 13.146 3.203 -8.621 1.00 83.69 81 SER A N 1
ATOM 633 C CA . SER A 1 81 ? 11.729 2.933 -8.420 1.00 83.69 81 SER A CA 1
ATOM 634 C C . SER A 1 81 ? 11.223 3.447 -7.071 1.00 83.69 81 SER A C 1
ATOM 636 O O . SER A 1 81 ? 10.025 3.596 -6.895 1.00 83.69 81 SER A O 1
ATOM 638 N N . LEU A 1 82 ? 12.099 3.790 -6.121 1.00 92.69 82 LEU A N 1
ATOM 639 C CA . LEU A 1 82 ? 11.679 4.361 -4.839 1.00 92.69 82 LEU A CA 1
ATOM 640 C C . LEU A 1 82 ? 11.347 5.859 -4.906 1.00 92.69 82 LEU A C 1
ATOM 642 O O . LEU A 1 82 ? 10.820 6.403 -3.941 1.00 92.69 82 LEU A O 1
ATOM 646 N N . ASN A 1 83 ? 11.577 6.533 -6.039 1.00 91.62 83 ASN A N 1
ATOM 647 C CA . ASN A 1 83 ? 11.269 7.962 -6.194 1.00 91.62 83 ASN A CA 1
ATOM 648 C C . ASN A 1 83 ? 9.778 8.295 -6.008 1.00 91.62 83 ASN A C 1
ATOM 650 O O . ASN A 1 83 ? 9.441 9.427 -5.674 1.00 91.62 83 ASN A O 1
ATOM 654 N N . HIS A 1 84 ? 8.887 7.326 -6.239 1.00 92.81 84 HIS A N 1
ATOM 655 C CA . HIS A 1 84 ? 7.439 7.476 -6.054 1.00 92.81 84 HIS A CA 1
ATOM 656 C C . HIS A 1 84 ? 6.929 6.867 -4.741 1.00 92.81 84 HIS A C 1
ATOM 658 O O . HIS A 1 84 ? 5.733 6.944 -4.470 1.00 92.81 84 HIS A O 1
ATOM 664 N N . LEU A 1 85 ? 7.812 6.286 -3.915 1.00 95.25 85 LEU A N 1
ATOM 665 C CA . LEU A 1 85 ? 7.442 5.509 -2.728 1.00 95.25 85 LEU A CA 1
ATOM 666 C C . LEU A 1 85 ? 6.553 6.301 -1.768 1.00 95.25 85 LEU A C 1
ATOM 668 O O . LEU A 1 85 ? 5.567 5.767 -1.273 1.00 95.25 85 LEU A O 1
ATOM 672 N N . ASP A 1 86 ? 6.893 7.561 -1.511 1.00 94.69 86 ASP A N 1
ATOM 673 C CA . ASP A 1 86 ? 6.182 8.420 -0.560 1.00 94.69 86 ASP A CA 1
ATOM 674 C C . ASP A 1 86 ? 4.740 8.659 -1.001 1.00 94.69 86 ASP A C 1
ATOM 676 O O . ASP A 1 86 ? 3.811 8.492 -0.212 1.00 94.69 86 ASP A O 1
ATOM 680 N N . HIS A 1 87 ? 4.562 8.973 -2.284 1.00 93.75 87 HIS A N 1
ATOM 681 C CA . HIS A 1 87 ? 3.248 9.174 -2.877 1.00 93.75 87 HIS A CA 1
ATOM 682 C C . HIS A 1 87 ? 2.442 7.872 -2.891 1.00 93.75 87 HIS A C 1
ATOM 684 O O . HIS A 1 87 ? 1.322 7.834 -2.390 1.00 93.75 87 HIS A O 1
ATOM 690 N N . THR A 1 88 ? 3.039 6.784 -3.384 1.00 95.25 88 THR A N 1
ATOM 691 C CA . THR A 1 88 ? 2.413 5.456 -3.433 1.00 95.25 88 THR A CA 1
ATOM 692 C C . THR A 1 88 ? 1.982 4.982 -2.044 1.00 95.25 88 THR A C 1
ATOM 694 O O . THR A 1 88 ? 0.886 4.444 -1.881 1.00 95.25 88 THR A O 1
ATOM 697 N N . TYR A 1 89 ? 2.817 5.203 -1.026 1.00 96.88 89 TYR A N 1
ATOM 698 C CA . TYR A 1 89 ? 2.505 4.848 0.354 1.00 96.88 89 TYR A CA 1
ATOM 699 C C . TYR A 1 89 ? 1.305 5.632 0.880 1.00 96.88 89 TYR A C 1
ATOM 701 O O . TYR A 1 89 ? 0.394 5.041 1.457 1.00 96.88 89 TYR A O 1
ATOM 709 N N . GLN A 1 90 ? 1.264 6.939 0.629 1.00 96.38 90 GLN A N 1
ATOM 710 C CA . GLN A 1 90 ? 0.138 7.769 1.033 1.00 96.38 90 GLN A CA 1
ATOM 711 C C . GLN A 1 90 ? -1.173 7.331 0.362 1.00 96.38 90 GLN A C 1
ATOM 713 O O . GLN A 1 90 ? -2.151 7.093 1.068 1.00 96.38 90 GLN A O 1
ATOM 718 N N . CYS A 1 91 ? -1.176 7.109 -0.958 1.00 95.75 91 CYS A N 1
ATOM 719 C CA . CYS A 1 91 ? -2.349 6.611 -1.690 1.00 95.75 91 CYS A CA 1
ATOM 720 C C . CYS A 1 91 ? -2.889 5.302 -1.097 1.00 95.75 91 CYS A C 1
ATOM 722 O O . CYS A 1 91 ? -4.099 5.090 -0.989 1.00 95.75 91 CYS A O 1
ATOM 724 N N . LEU A 1 92 ? -1.984 4.399 -0.718 1.00 96.88 92 LEU A N 1
ATOM 725 C CA . LEU A 1 92 ? -2.347 3.121 -0.125 1.00 96.88 92 LEU A CA 1
ATOM 726 C C . LEU A 1 92 ? -2.960 3.268 1.268 1.00 96.88 92 LEU A C 1
ATOM 728 O O . LEU A 1 92 ? -3.938 2.581 1.561 1.00 96.88 92 LEU A O 1
ATOM 732 N N . LEU A 1 93 ? -2.426 4.161 2.104 1.00 97.44 93 LEU A N 1
ATOM 733 C CA . LEU A 1 93 ? -3.000 4.449 3.419 1.00 97.44 93 LEU A CA 1
ATOM 734 C C . LEU A 1 93 ? -4.381 5.101 3.305 1.00 97.44 93 LEU A C 1
ATOM 736 O O . LEU A 1 93 ? -5.289 4.697 4.026 1.00 97.44 93 LEU A O 1
ATOM 740 N N . GLU A 1 94 ? -4.572 6.037 2.374 1.00 96.38 94 GLU A N 1
ATOM 741 C CA . GLU A 1 94 ? -5.884 6.640 2.094 1.00 96.38 94 GLU A CA 1
ATOM 742 C C . GLU A 1 94 ? -6.894 5.586 1.616 1.00 96.38 94 GLU A C 1
ATOM 744 O O . GLU A 1 94 ? -8.027 5.528 2.090 1.00 96.38 94 GLU A O 1
ATOM 749 N N . GLY A 1 95 ? -6.498 4.697 0.698 1.00 95.69 95 GLY A N 1
ATOM 750 C CA . GLY A 1 95 ? -7.351 3.584 0.271 1.00 95.69 95 GLY A CA 1
ATOM 751 C C . GLY A 1 95 ? -7.666 2.597 1.399 1.00 95.69 95 GLY A C 1
ATOM 752 O O . GLY A 1 95 ? -8.772 2.057 1.463 1.00 95.69 95 GLY A O 1
ATOM 753 N N . TRP A 1 96 ? -6.708 2.352 2.293 1.00 96.38 96 TRP A N 1
ATOM 754 C CA . TRP A 1 96 ? -6.886 1.438 3.418 1.00 96.38 96 TRP A CA 1
ATOM 755 C C . TRP A 1 96 ? -7.804 2.022 4.489 1.00 96.38 96 TRP A C 1
ATOM 757 O O . TRP A 1 96 ? -8.676 1.315 4.993 1.00 96.38 96 TRP A O 1
ATOM 767 N N . LEU A 1 97 ? -7.663 3.312 4.791 1.00 95.69 97 LEU A N 1
ATOM 768 C CA . LEU A 1 97 ? -8.563 4.022 5.692 1.00 95.69 97 LEU A CA 1
ATOM 769 C C . LEU A 1 97 ? -10.003 3.988 5.166 1.00 95.69 97 LEU A C 1
ATOM 771 O O . LEU A 1 97 ? -10.901 3.595 5.908 1.00 95.69 97 LEU A O 1
ATOM 775 N N . ASP A 1 98 ? -10.218 4.275 3.880 1.00 93.69 98 ASP A N 1
ATOM 776 C CA . ASP A 1 98 ? -11.537 4.148 3.245 1.00 93.69 98 ASP A CA 1
ATOM 777 C C . ASP A 1 98 ? -12.119 2.745 3.406 1.00 93.69 98 ASP A C 1
ATOM 779 O O . ASP A 1 98 ? -13.299 2.574 3.724 1.00 93.69 98 ASP A O 1
ATOM 783 N N . HIS A 1 99 ? -11.290 1.719 3.210 1.00 93.25 99 HIS A N 1
ATOM 784 C CA . HIS A 1 99 ? -11.718 0.345 3.415 1.00 93.25 99 HIS A CA 1
ATOM 785 C C . HIS A 1 99 ? -12.121 0.080 4.872 1.00 93.25 99 HIS A C 1
ATOM 787 O O . HIS A 1 99 ? -13.115 -0.601 5.111 1.00 93.25 99 HIS A O 1
ATOM 793 N N . LEU A 1 100 ? -11.389 0.608 5.853 1.00 92.56 100 LEU A N 1
ATOM 794 C CA . LEU A 1 100 ? -11.710 0.426 7.270 1.00 92.56 100 LEU A CA 1
ATOM 795 C C . LEU A 1 100 ? -12.983 1.167 7.696 1.00 92.56 100 LEU A C 1
ATOM 797 O O . LEU A 1 100 ? -13.754 0.624 8.489 1.00 92.56 100 LEU A O 1
ATOM 801 N N . VAL A 1 101 ? -13.209 2.370 7.160 1.00 91.81 101 VAL A N 1
ATOM 802 C CA . VAL A 1 101 ? -14.367 3.218 7.479 1.00 91.81 101 VAL A CA 1
ATOM 803 C C . VAL A 1 101 ? -15.630 2.702 6.795 1.00 91.81 101 VAL A C 1
ATOM 805 O O . VAL A 1 101 ? -16.684 2.589 7.423 1.00 91.81 101 VAL A O 1
ATOM 808 N N . TYR A 1 102 ? -15.540 2.387 5.503 1.00 89.25 102 TYR A N 1
ATOM 809 C CA . TYR A 1 102 ? -16.705 2.059 4.691 1.00 89.25 102 TYR A CA 1
ATOM 810 C C . TYR A 1 102 ? -16.866 0.554 4.470 1.00 89.25 102 TYR A C 1
ATOM 812 O O . TYR A 1 102 ? -17.973 0.104 4.220 1.00 89.25 102 TYR A O 1
ATOM 820 N N . GLY A 1 103 ? -15.820 -0.268 4.552 1.00 87.38 103 GLY A N 1
ATOM 821 C CA . GLY A 1 103 ? -15.879 -1.701 4.213 1.00 87.38 103 GLY A CA 1
ATOM 822 C C . GLY A 1 103 ? -15.872 -1.991 2.704 1.00 87.38 103 GLY A C 1
ATOM 823 O O . GLY A 1 103 ? -15.936 -3.143 2.275 1.00 87.38 103 GLY A O 1
ATOM 824 N N . SER A 1 104 ? -15.787 -0.962 1.859 1.00 85.56 104 SER A N 1
ATOM 825 C CA . SER A 1 104 ? -15.669 -1.113 0.406 1.00 85.56 104 SER A CA 1
ATOM 826 C C . SER A 1 104 ? -14.233 -1.414 -0.020 1.00 85.56 104 SER A C 1
ATOM 828 O O . SER A 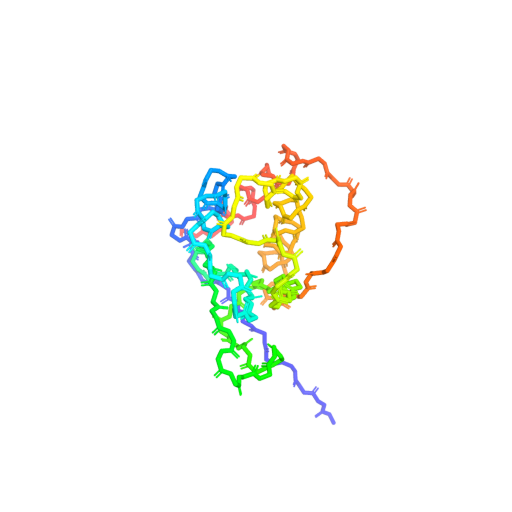1 104 ? -13.277 -1.059 0.664 1.00 85.56 104 SER A O 1
ATOM 830 N N . THR A 1 105 ? -14.061 -2.060 -1.171 1.00 90.69 105 THR A N 1
ATOM 831 C CA . THR A 1 105 ? -12.751 -2.144 -1.832 1.00 90.69 105 THR A CA 1
ATOM 832 C C . THR A 1 105 ? -12.438 -0.821 -2.525 1.00 90.69 105 THR A C 1
ATOM 834 O O . THR A 1 105 ? -13.326 -0.267 -3.174 1.00 90.69 105 THR A O 1
ATOM 837 N N . SER A 1 106 ? -11.197 -0.349 -2.446 1.00 91.56 106 SER A N 1
ATOM 838 C CA . SER A 1 106 ? -10.765 0.925 -3.027 1.00 91.56 106 SER A CA 1
ATOM 839 C C . SER A 1 106 ? -9.771 0.721 -4.176 1.00 91.56 106 SER A C 1
ATOM 841 O O . SER A 1 106 ? -8.864 -0.110 -4.092 1.00 91.56 106 SER A O 1
ATOM 843 N N . TYR A 1 107 ? -9.951 1.476 -5.263 1.00 93.44 107 TYR A N 1
ATOM 844 C CA . TYR A 1 107 ? -8.944 1.650 -6.309 1.00 93.44 107 TYR A CA 1
ATOM 845 C C . TYR A 1 107 ? -8.332 3.040 -6.165 1.00 93.44 107 TYR A C 1
ATOM 847 O O . TYR A 1 107 ? -9.074 4.013 -6.055 1.00 93.44 107 TYR A O 1
ATOM 855 N N . ARG A 1 108 ? -7.001 3.128 -6.182 1.00 93.06 108 ARG A N 1
ATOM 856 C CA . ARG A 1 108 ? -6.264 4.386 -6.027 1.00 93.06 108 ARG A CA 1
ATOM 857 C C . ARG A 1 108 ? -5.235 4.540 -7.139 1.00 93.06 108 ARG A C 1
ATOM 859 O O . ARG A 1 108 ? -4.420 3.649 -7.340 1.00 93.06 108 ARG A O 1
ATOM 866 N N . ASP A 1 109 ? -5.254 5.669 -7.824 1.00 90.62 109 ASP A N 1
ATOM 867 C CA . ASP A 1 109 ? -4.251 6.106 -8.804 1.00 90.62 109 ASP A CA 1
ATOM 868 C C . ASP A 1 109 ? -3.637 7.469 -8.452 1.00 90.62 109 ASP A C 1
ATOM 870 O O . ASP A 1 109 ? -2.615 7.856 -9.010 1.00 90.62 109 ASP A O 1
ATOM 874 N N . TYR A 1 110 ? -4.205 8.166 -7.471 1.00 87.56 110 TYR A N 1
ATOM 875 C CA . TYR A 1 110 ? -3.654 9.385 -6.897 1.00 87.56 110 TYR A CA 1
ATOM 876 C C . TYR A 1 110 ? -4.000 9.492 -5.408 1.00 87.56 110 TYR A C 1
ATOM 878 O O . TYR A 1 110 ? -4.902 8.817 -4.907 1.00 87.56 110 TYR A O 1
ATOM 886 N N . SER A 1 111 ? -3.253 10.361 -4.729 1.00 86.06 111 SER A N 1
ATOM 887 C CA . SER A 1 111 ? -3.483 10.767 -3.343 1.00 86.06 111 SER A CA 1
ATOM 888 C C . SER A 1 111 ? -4.350 12.019 -3.334 1.00 86.06 111 SER A C 1
ATOM 890 O O . SER A 1 111 ? -4.064 12.969 -4.074 1.00 86.06 111 SER A O 1
ATOM 892 N N . GLU A 1 112 ? -5.380 12.042 -2.496 1.00 85.62 112 GLU A N 1
ATOM 893 C CA . GLU A 1 112 ? -6.188 13.242 -2.264 1.00 85.62 112 GLU A CA 1
ATOM 894 C C . GLU A 1 112 ? -5.392 14.284 -1.465 1.00 85.62 112 GLU A C 1
ATOM 896 O O . GLU A 1 112 ? -5.600 15.486 -1.628 1.00 85.62 112 GLU A O 1
ATOM 901 N N . ASN A 1 113 ? -4.394 13.837 -0.690 1.00 87.31 113 ASN A N 1
ATOM 902 C CA . ASN A 1 113 ? -3.539 14.676 0.149 1.00 87.31 113 ASN A CA 1
ATOM 903 C C . ASN A 1 113 ? -4.320 15.532 1.155 1.00 87.31 113 ASN A C 1
ATOM 905 O O . ASN A 1 113 ? -3.864 16.611 1.537 1.00 87.31 113 ASN A O 1
ATOM 909 N N . GLU A 1 114 ? -5.481 15.046 1.599 1.00 89.56 114 GLU A N 1
ATOM 910 C CA . GLU A 1 114 ? -6.279 15.712 2.633 1.00 89.56 114 GLU A CA 1
ATOM 911 C C . GLU A 1 114 ? -5.633 15.595 4.018 1.00 89.56 114 GLU A C 1
ATOM 913 O O . GLU A 1 114 ? -5.749 16.506 4.838 1.00 89.56 114 GLU A O 1
ATOM 918 N N . PHE A 1 115 ? -4.918 14.492 4.260 1.00 92.38 115 PHE A N 1
ATOM 919 C CA . PHE A 1 115 ? -4.260 14.184 5.525 1.00 92.38 115 PHE A CA 1
ATOM 920 C C . PHE A 1 115 ? -2.785 13.852 5.314 1.00 92.38 115 PHE A C 1
ATOM 922 O O . PHE A 1 115 ? -2.388 13.245 4.319 1.00 92.38 115 PHE A O 1
ATOM 929 N N . THR A 1 116 ? -1.962 14.209 6.294 1.00 95.19 116 THR A N 1
ATOM 930 C CA . THR A 1 116 ? -0.578 13.736 6.376 1.00 95.19 116 THR A CA 1
ATOM 931 C C . THR A 1 116 ? -0.529 12.236 6.677 1.00 95.19 116 THR A C 1
ATOM 933 O O . THR A 1 116 ? -1.462 11.662 7.239 1.00 95.19 116 THR A O 1
ATOM 936 N N . VAL A 1 117 ? 0.601 11.589 6.376 1.00 95.19 117 VAL A N 1
ATOM 937 C CA . VAL A 1 117 ? 0.827 10.175 6.728 1.00 95.19 117 VAL A CA 1
ATOM 938 C C . VAL A 1 117 ? 0.612 9.926 8.225 1.00 95.19 117 VAL A C 1
ATOM 940 O O . VAL A 1 117 ? -0.045 8.958 8.587 1.00 95.19 117 VAL A O 1
ATOM 943 N N . GLU A 1 118 ? 1.100 10.804 9.104 1.00 96.19 118 GLU A N 1
ATOM 944 C CA . GLU A 1 118 ? 0.915 10.658 10.557 1.00 96.19 118 GLU A CA 1
ATOM 945 C C . GLU A 1 118 ? -0.566 10.698 10.965 1.00 96.19 118 GLU A C 1
ATOM 947 O O . GLU A 1 118 ? -1.013 9.903 11.796 1.00 96.19 118 GLU A O 1
ATOM 952 N N . GLU A 1 119 ? -1.348 11.589 10.353 1.00 96.88 119 GLU A N 1
ATOM 953 C CA . GLU A 1 119 ? -2.790 11.681 10.587 1.00 96.88 119 GLU A CA 1
ATOM 954 C C . GLU A 1 119 ? -3.532 10.453 10.057 1.00 96.88 119 GLU A C 1
ATOM 956 O O . GLU A 1 119 ? -4.414 9.944 10.751 1.00 96.88 119 GLU A O 1
ATOM 961 N N . LEU A 1 120 ? -3.154 9.944 8.880 1.00 96.75 120 LEU A N 1
ATOM 962 C CA . LEU A 1 120 ? -3.717 8.716 8.313 1.00 96.75 120 LEU A CA 1
ATOM 963 C C . LEU A 1 120 ? -3.474 7.523 9.237 1.00 96.75 120 LEU A C 1
ATOM 965 O O . LEU A 1 120 ? -4.418 6.810 9.570 1.00 96.75 120 LEU A O 1
ATOM 969 N N . LEU A 1 121 ? -2.238 7.336 9.712 1.00 97.31 121 LEU A N 1
ATOM 970 C CA . LEU A 1 121 ? -1.899 6.248 10.632 1.00 97.31 121 LEU A CA 1
ATOM 971 C C . LEU A 1 121 ? -2.714 6.331 11.927 1.00 97.31 121 LEU A C 1
ATOM 973 O O . LEU A 1 121 ? -3.300 5.339 12.356 1.00 97.31 121 LEU A O 1
ATOM 977 N N . LYS A 1 122 ? -2.842 7.530 12.505 1.00 97.00 122 LYS A N 1
ATOM 978 C CA . LYS A 1 122 ? -3.656 7.747 13.706 1.00 97.00 122 LYS A CA 1
ATOM 979 C C . LYS A 1 122 ? -5.137 7.429 13.476 1.00 97.00 122 LYS A C 1
ATOM 981 O O . LYS A 1 122 ? -5.791 6.859 14.348 1.00 97.00 122 LYS A O 1
ATOM 986 N N . GLN A 1 123 ? -5.691 7.810 12.325 1.00 97.12 123 GLN A N 1
ATOM 987 C CA . GLN A 1 123 ? -7.076 7.487 11.977 1.00 97.12 123 GLN A CA 1
ATOM 988 C C . GLN A 1 123 ? -7.267 5.980 11.783 1.00 97.12 123 GLN A C 1
ATOM 990 O O . GLN A 1 123 ? -8.204 5.416 12.342 1.00 97.12 123 GLN A O 1
ATOM 995 N N . ILE A 1 124 ? -6.341 5.317 11.089 1.00 96.50 124 ILE A N 1
ATOM 996 C CA . ILE A 1 124 ? -6.343 3.862 10.905 1.00 96.50 124 ILE A CA 1
ATOM 997 C C . ILE A 1 124 ? -6.335 3.138 12.259 1.00 96.50 124 ILE A C 1
ATOM 999 O O . ILE A 1 124 ? -7.147 2.240 12.479 1.00 96.50 124 ILE A O 1
ATOM 1003 N N . GLU A 1 125 ? -5.478 3.547 13.198 1.00 95.69 125 GLU A N 1
ATOM 1004 C CA . GLU A 1 125 ? -5.451 2.973 14.550 1.00 95.69 125 GLU A CA 1
ATOM 1005 C C . GLU A 1 125 ? -6.790 3.142 15.280 1.00 95.69 125 GLU A C 1
ATOM 1007 O O . GLU A 1 125 ? -7.288 2.198 15.900 1.00 95.69 125 GLU A O 1
ATOM 1012 N N . ASN A 1 126 ? -7.406 4.324 15.187 1.00 95.06 126 ASN A N 1
ATOM 1013 C CA . ASN A 1 126 ? -8.716 4.577 15.786 1.00 95.06 126 ASN A CA 1
ATOM 1014 C C . ASN A 1 126 ? -9.804 3.680 15.184 1.00 95.06 126 ASN A C 1
ATOM 1016 O O . ASN A 1 126 ? -10.625 3.144 15.929 1.00 95.06 126 ASN A O 1
ATOM 1020 N N . GLU A 1 127 ? -9.810 3.496 13.862 1.00 94.19 127 GLU A N 1
ATOM 1021 C CA . GLU A 1 127 ? -10.772 2.631 13.176 1.00 94.19 127 GLU A CA 1
ATOM 1022 C C . GLU A 1 127 ? -10.582 1.158 13.551 1.00 94.19 127 GLU A C 1
ATOM 1024 O O . GLU A 1 127 ? -11.549 0.466 13.868 1.00 94.19 127 GLU A O 1
ATOM 1029 N N . ILE A 1 128 ? -9.340 0.676 13.600 1.00 92.62 128 ILE A N 1
ATOM 1030 C CA . ILE A 1 128 ? -9.031 -0.715 13.957 1.00 92.62 128 ILE A CA 1
ATOM 1031 C C . ILE A 1 128 ? -9.420 -1.030 15.404 1.00 92.62 128 ILE A C 1
ATOM 1033 O O . ILE A 1 128 ? -9.899 -2.126 15.699 1.00 92.62 128 ILE A O 1
ATOM 1037 N N . ASN A 1 129 ? -9.265 -0.071 16.315 1.00 90.88 129 ASN A N 1
ATOM 1038 C CA . ASN A 1 129 ? -9.617 -0.251 17.722 1.00 90.88 129 ASN A CA 1
ATOM 1039 C C . ASN A 1 129 ? -11.128 -0.350 17.988 1.00 90.88 129 ASN A C 1
ATOM 1041 O O . ASN A 1 129 ? -11.510 -0.688 19.107 1.00 90.88 129 ASN A O 1
ATOM 1045 N N . LYS A 1 130 ? -11.985 -0.107 16.985 1.00 88.31 130 LYS A N 1
ATOM 1046 C CA . LYS A 1 130 ? -13.435 -0.354 17.083 1.00 88.31 130 LYS A CA 1
ATOM 1047 C C . LYS A 1 130 ? -13.792 -1.840 17.035 1.00 88.31 130 LYS A C 1
ATOM 1049 O O . LYS A 1 130 ? -14.879 -2.215 17.470 1.00 88.31 130 LYS A O 1
ATOM 1054 N N . TYR A 1 131 ? -12.907 -2.668 16.489 1.00 80.69 131 TYR A N 1
ATOM 1055 C CA . TYR A 1 131 ? -13.097 -4.111 16.391 1.00 80.69 131 TYR A CA 1
ATOM 1056 C C . TYR A 1 131 ? -12.524 -4.798 17.638 1.00 80.69 131 TYR A C 1
ATOM 1058 O O . TYR A 1 131 ? -11.658 -4.236 18.309 1.00 80.69 131 TYR A O 1
ATOM 1066 N N . ASN A 1 132 ? -13.031 -5.988 17.973 1.00 63.09 132 ASN A N 1
ATOM 1067 C CA . ASN A 1 132 ? -12.548 -6.769 19.121 1.00 63.09 132 ASN A CA 1
ATOM 1068 C C . ASN A 1 132 ? -11.202 -7.432 18.816 1.00 63.09 132 ASN A C 1
ATOM 1070 O O . ASN A 1 132 ? -11.042 -7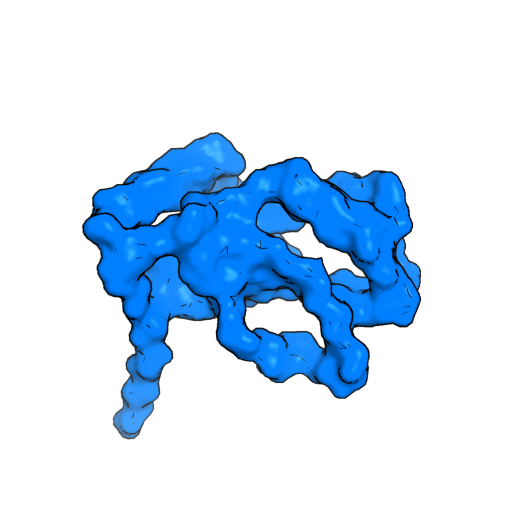.939 17.682 1.00 63.09 132 ASN A O 1
#

Organism: NCBI:txid1532552